Protein AF-A0A1X1Y9P8-F1 (afdb_monomer)

Foldseek 3Di:
DLLLLVLLPQPVLNVQVVVLCVLVVQDPVNVVCSVVVPCPPPDQQVSLLSQLLNQCSNVVNDDRPPVSVVSNVVNDDPVVSVVSNVVSVVSSLVSVLNVLCVQVVCVVVVHDDPDDPVCSVVSPVVVVVCVVVVLVVCCVVVVHDSVRVVVQVVCSVVSPPPPPDD

Structure (mmCIF, N/CA/C/O backbone):
data_AF-A0A1X1Y9P8-F1
#
_entry.id   AF-A0A1X1Y9P8-F1
#
loop_
_atom_site.group_PDB
_atom_site.id
_atom_site.type_symbol
_atom_site.label_atom_id
_atom_site.label_alt_id
_atom_site.label_comp_id
_atom_site.label_asym_id
_atom_site.label_entity_id
_atom_site.label_seq_id
_atom_site.pdbx_PDB_ins_code
_atom_site.Cartn_x
_atom_site.Cartn_y
_atom_site.Cartn_z
_atom_site.occupancy
_atom_site.B_iso_or_equiv
_atom_site.auth_seq_id
_atom_site.auth_comp_id
_atom_site.auth_asym_id
_atom_site.auth_atom_id
_atom_site.pdbx_PDB_model_num
ATOM 1 N N . MET A 1 1 ? -1.573 -2.962 -5.096 1.00 91.25 1 MET A N 1
ATOM 2 C CA . MET A 1 1 ? -2.431 -2.670 -3.921 1.00 91.25 1 MET A CA 1
ATOM 3 C C . MET A 1 1 ? -3.026 -3.928 -3.311 1.00 91.25 1 MET A C 1
ATOM 5 O O . MET A 1 1 ? -2.784 -4.157 -2.136 1.00 91.25 1 MET A O 1
ATOM 9 N N . VAL A 1 2 ? -3.738 -4.758 -4.084 1.00 91.69 2 VAL A N 1
ATOM 10 C CA . VAL A 1 2 ? -4.372 -6.000 -3.592 1.00 91.69 2 VAL A CA 1
ATOM 11 C C . VAL A 1 2 ? -3.396 -6.908 -2.830 1.00 91.69 2 VAL A C 1
ATOM 13 O O . VAL A 1 2 ? -3.664 -7.288 -1.696 1.00 91.69 2 VAL A O 1
ATOM 16 N N . THR A 1 3 ? -2.226 -7.200 -3.399 1.00 92.56 3 THR A N 1
ATOM 17 C CA . THR A 1 3 ? -1.233 -8.080 -2.758 1.00 92.56 3 THR A CA 1
ATOM 18 C C . THR A 1 3 ? -0.646 -7.504 -1.470 1.00 92.56 3 THR A C 1
ATOM 20 O O . THR A 1 3 ? -0.445 -8.245 -0.516 1.00 92.56 3 THR A O 1
ATOM 23 N N . VAL A 1 4 ? -0.442 -6.186 -1.403 1.00 95.75 4 VAL A N 1
ATOM 24 C CA . VAL A 1 4 ? 0.005 -5.484 -0.187 1.00 95.75 4 VAL A CA 1
ATOM 25 C C . VAL A 1 4 ? -1.081 -5.519 0.894 1.00 95.75 4 VAL A C 1
ATOM 27 O O . VAL A 1 4 ? -0.782 -5.795 2.053 1.00 95.75 4 VAL A O 1
ATOM 30 N N . ALA A 1 5 ? -2.351 -5.318 0.516 1.00 94.31 5 ALA A N 1
ATOM 31 C CA . ALA A 1 5 ? -3.492 -5.437 1.427 1.00 94.31 5 ALA A CA 1
ATOM 32 C C . ALA A 1 5 ? -3.555 -6.817 2.086 1.00 94.31 5 ALA A C 1
ATOM 34 O O . ALA A 1 5 ? -3.768 -6.921 3.295 1.00 94.31 5 ALA A O 1
ATOM 35 N N . ARG A 1 6 ? -3.339 -7.858 1.277 1.00 91.38 6 ARG A N 1
ATOM 36 C CA . ARG A 1 6 ? -3.348 -9.256 1.710 1.00 91.38 6 ARG A CA 1
ATOM 37 C C . ARG A 1 6 ? -2.134 -9.600 2.566 1.00 91.38 6 ARG A C 1
ATOM 39 O O . ARG A 1 6 ? -2.320 -10.205 3.614 1.00 91.38 6 ARG A O 1
ATOM 46 N N . ALA A 1 7 ? -0.936 -9.148 2.186 1.00 93.62 7 ALA A N 1
ATOM 47 C CA . ALA A 1 7 ? 0.278 -9.295 2.996 1.00 93.62 7 ALA A CA 1
ATOM 48 C C . ALA A 1 7 ? 0.115 -8.689 4.400 1.00 93.62 7 ALA A C 1
ATOM 50 O O . ALA A 1 7 ? 0.523 -9.284 5.390 1.00 93.62 7 ALA A O 1
ATOM 51 N N . ASN A 1 8 ? -0.558 -7.539 4.494 1.00 94.25 8 ASN A N 1
ATOM 52 C CA . ASN A 1 8 ? -0.872 -6.884 5.766 1.00 94.25 8 ASN A CA 1
ATOM 53 C C . ASN A 1 8 ? -2.135 -7.430 6.462 1.00 94.25 8 ASN A C 1
ATOM 55 O O . ASN A 1 8 ? -2.557 -6.878 7.482 1.00 94.25 8 ASN A O 1
ATOM 59 N N . GLY A 1 9 ? -2.803 -8.443 5.903 1.00 91.38 9 GLY A N 1
ATOM 60 C CA . GLY A 1 9 ? -4.032 -9.013 6.461 1.00 91.38 9 GLY A CA 1
ATOM 61 C C . GLY A 1 9 ? -5.213 -8.035 6.565 1.00 91.38 9 GLY A C 1
ATOM 62 O O . GLY A 1 9 ? -6.111 -8.259 7.374 1.00 91.38 9 GLY A O 1
ATOM 63 N N . CYS A 1 10 ? -5.247 -6.941 5.788 1.00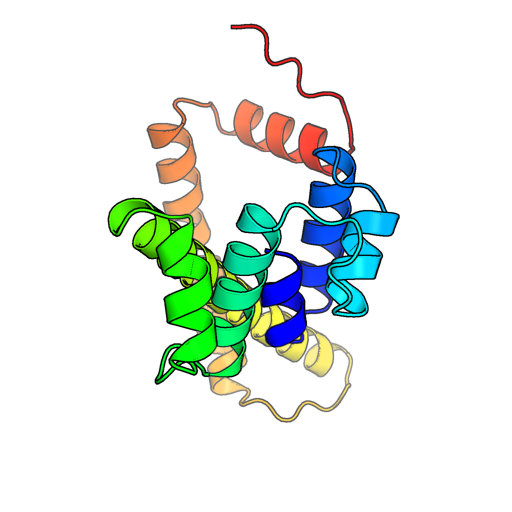 93.19 10 CYS A N 1
ATOM 64 C CA . CYS A 1 10 ? -6.369 -5.995 5.821 1.00 93.19 10 CYS A CA 1
ATOM 65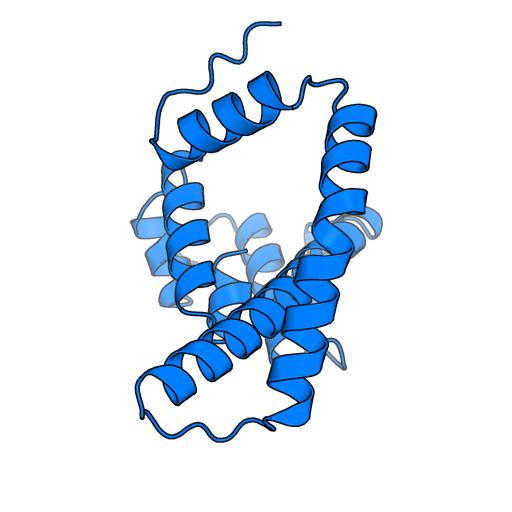 C C . CYS A 1 10 ? -7.539 -6.502 4.974 1.00 93.19 10 CYS A C 1
ATOM 67 O O . CYS A 1 10 ? -7.548 -6.343 3.750 1.00 93.19 10 CYS A O 1
ATOM 69 N N . ARG A 1 11 ? -8.563 -7.068 5.625 1.00 87.12 11 ARG A N 1
ATOM 70 C CA . ARG A 1 11 ? -9.751 -7.629 4.954 1.00 87.12 11 ARG A CA 1
ATOM 71 C C . ARG A 1 11 ? -10.511 -6.591 4.128 1.00 87.12 11 ARG A C 1
ATOM 73 O O . ARG A 1 11 ? -10.805 -6.835 2.962 1.00 87.12 11 ARG A O 1
ATOM 80 N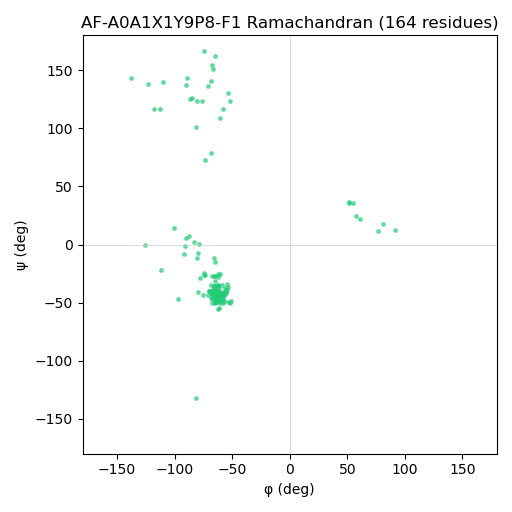 N . MET A 1 12 ? -10.800 -5.426 4.713 1.00 85.94 12 MET A N 1
ATOM 81 C CA . MET A 1 12 ? -11.534 -4.354 4.027 1.00 85.94 12 MET A CA 1
ATOM 82 C C . MET A 1 12 ? -10.742 -3.821 2.828 1.00 85.94 12 MET A C 1
ATOM 84 O O . MET A 1 12 ? -11.279 -3.703 1.730 1.00 85.94 12 MET A O 1
ATOM 88 N N . CYS A 1 13 ? -9.449 -3.562 3.017 1.00 91.69 13 CYS A N 1
ATOM 89 C CA . CYS A 1 13 ? -8.587 -3.070 1.954 1.00 91.69 13 CYS A CA 1
ATOM 90 C C . CYS A 1 13 ? -8.437 -4.104 0.827 1.00 91.69 13 CYS A C 1
ATOM 92 O O . CYS A 1 13 ? -8.441 -3.738 -0.343 1.00 91.69 13 CYS A O 1
ATOM 94 N N . SER A 1 14 ? -8.328 -5.393 1.169 1.00 89.19 14 SER A N 1
ATOM 95 C CA . SER A 1 14 ? -8.240 -6.476 0.182 1.00 89.19 14 SER A CA 1
ATOM 96 C C . SER A 1 14 ? -9.488 -6.516 -0.693 1.00 89.19 14 SER A C 1
ATOM 98 O O . SER A 1 14 ? -9.359 -6.542 -1.910 1.00 89.19 14 SER A O 1
ATOM 100 N N . TYR A 1 15 ? -10.674 -6.429 -0.082 1.00 85.00 15 TYR A N 1
ATOM 101 C CA . TYR A 1 15 ? -11.947 -6.379 -0.799 1.00 85.00 15 TYR A CA 1
ATOM 102 C C . TYR A 1 15 ? -12.052 -5.150 -1.714 1.00 85.00 15 TYR A C 1
ATOM 104 O O . TYR A 1 15 ? -12.252 -5.291 -2.916 1.00 85.00 15 TYR A O 1
ATOM 112 N N . ILE A 1 16 ? -11.854 -3.944 -1.168 1.00 88.44 16 ILE A N 1
ATOM 113 C CA . ILE A 1 16 ? -12.008 -2.690 -1.924 1.00 88.44 16 ILE A CA 1
ATOM 114 C C . ILE A 1 16 ? -11.043 -2.642 -3.111 1.00 88.44 16 ILE A C 1
ATOM 116 O O . ILE A 1 16 ? -11.442 -2.322 -4.227 1.00 88.44 16 ILE A O 1
ATOM 120 N N . HIS A 1 17 ? -9.769 -2.969 -2.891 1.00 90.25 17 HIS A N 1
ATOM 121 C CA . HIS A 1 17 ? -8.782 -2.890 -3.962 1.00 90.25 17 HIS A CA 1
ATOM 122 C C . HIS A 1 17 ? -8.906 -4.023 -4.980 1.00 90.25 17 HIS A C 1
ATOM 124 O O . HIS A 1 17 ? -8.468 -3.828 -6.111 1.00 90.25 17 HIS A O 1
ATOM 130 N N . GLN A 1 18 ? -9.468 -5.175 -4.605 1.00 86.44 18 GLN A N 1
ATOM 131 C CA . GLN A 1 18 ? -9.808 -6.233 -5.554 1.00 86.44 18 GLN A CA 1
ATOM 132 C C . GLN A 1 18 ? -10.939 -5.768 -6.471 1.00 86.44 18 GLN A C 1
ATOM 134 O O . GLN A 1 18 ? -10.773 -5.793 -7.684 1.00 86.44 18 GLN A O 1
ATOM 139 N N . GLU A 1 19 ? -12.022 -5.239 -5.902 1.00 84.19 19 GLU A N 1
ATOM 140 C CA . GLU A 1 19 ? -13.140 -4.687 -6.672 1.00 84.19 19 GLU A CA 1
ATOM 141 C C . GLU A 1 19 ? -12.674 -3.583 -7.635 1.00 84.19 19 GLU A C 1
ATOM 143 O O . GLU A 1 19 ? -13.057 -3.538 -8.802 1.00 84.19 19 GLU A O 1
ATOM 148 N N . TRP A 1 20 ? -11.777 -2.707 -7.179 1.00 87.88 20 TRP A N 1
ATOM 149 C CA . TRP A 1 20 ? -11.201 -1.669 -8.036 1.00 87.88 20 TRP A CA 1
ATOM 150 C C . TRP A 1 20 ? -10.285 -2.223 -9.125 1.00 87.88 20 TRP A C 1
ATOM 152 O O . TRP A 1 20 ? -10.250 -1.658 -10.215 1.00 87.88 20 TRP A O 1
ATOM 162 N N . ALA A 1 21 ? -9.541 -3.298 -8.853 1.00 86.56 21 ALA A N 1
ATOM 163 C CA . ALA A 1 21 ? -8.710 -3.947 -9.860 1.00 86.56 21 ALA A CA 1
ATOM 164 C C . ALA A 1 21 ? -9.576 -4.558 -10.972 1.00 86.56 21 ALA A C 1
ATOM 166 O O . ALA A 1 21 ? -9.299 -4.303 -12.143 1.00 86.56 21 ALA A O 1
ATOM 167 N N . ILE A 1 22 ? -10.663 -5.249 -10.608 1.00 82.75 22 ILE A N 1
ATOM 168 C CA . ILE A 1 22 ? -11.642 -5.806 -11.557 1.00 82.75 22 ILE A CA 1
ATOM 169 C C . ILE A 1 22 ? -12.212 -4.697 -12.444 1.00 82.75 22 ILE A C 1
ATOM 171 O O . ILE A 1 22 ? -12.176 -4.777 -13.670 1.00 82.75 22 ILE A O 1
ATOM 175 N N . ARG A 1 23 ? -12.651 -3.590 -11.836 1.00 80.88 23 ARG A N 1
ATOM 176 C CA . ARG A 1 23 ? -13.186 -2.429 -12.569 1.00 80.88 23 ARG A CA 1
ATOM 177 C C . ARG A 1 23 ? -12.157 -1.720 -13.444 1.00 80.88 23 ARG A C 1
ATOM 179 O O . ARG A 1 23 ? -12.528 -1.099 -14.435 1.00 80.88 23 ARG A O 1
ATOM 186 N N . ALA A 1 24 ? -10.877 -1.798 -13.091 1.00 82.44 24 ALA A N 1
ATOM 187 C CA . ALA A 1 24 ? -9.779 -1.289 -13.908 1.00 82.44 24 ALA A CA 1
ATOM 188 C C . ALA A 1 24 ? -9.403 -2.233 -15.067 1.00 82.44 24 ALA A C 1
ATOM 190 O O . ALA A 1 24 ? -8.489 -1.919 -15.829 1.00 82.44 24 ALA A O 1
ATOM 191 N N . GLY A 1 25 ? -10.103 -3.363 -15.210 1.00 83.75 25 GLY A N 1
ATOM 192 C CA . GLY A 1 25 ? -9.911 -4.330 -16.285 1.00 83.75 25 GLY A CA 1
ATOM 193 C C . GLY A 1 25 ? -8.918 -5.445 -15.964 1.00 83.75 25 GLY A C 1
ATOM 194 O O . GLY A 1 25 ? -8.512 -6.146 -16.885 1.00 83.75 25 GLY A O 1
ATOM 195 N N . VAL A 1 26 ? -8.515 -5.615 -14.700 1.00 83.19 26 VAL A N 1
ATOM 196 C CA . VAL A 1 26 ? -7.764 -6.805 -14.274 1.00 83.19 26 VAL A CA 1
ATOM 197 C C . VAL A 1 26 ? -8.749 -7.963 -14.168 1.00 83.19 26 VAL A C 1
ATOM 199 O O . VAL A 1 26 ? -9.743 -7.858 -13.455 1.00 83.19 26 VAL A O 1
ATOM 202 N N . SER A 1 27 ? -8.498 -9.054 -14.879 1.00 81.75 27 SER A N 1
ATOM 203 C CA . SER A 1 27 ? -9.389 -10.217 -14.848 1.00 81.75 27 SER A CA 1
ATOM 204 C C . SER A 1 27 ? -9.382 -10.916 -13.484 1.00 81.75 27 SER A C 1
ATOM 206 O O . SER A 1 27 ? -8.400 -10.861 -12.737 1.00 81.75 27 SER A O 1
ATOM 208 N N . ASP A 1 28 ? -10.473 -11.618 -13.167 1.00 73.38 28 ASP A N 1
ATOM 209 C CA . ASP A 1 28 ? -10.533 -12.476 -11.980 1.00 73.38 28 ASP A CA 1
ATOM 210 C C . ASP A 1 28 ? -9.444 -13.558 -12.018 1.00 73.38 28 ASP A C 1
ATOM 212 O O . ASP A 1 28 ? -8.849 -13.856 -10.985 1.00 73.38 28 ASP A O 1
ATOM 216 N N . ASP A 1 29 ? -9.109 -14.073 -13.206 1.00 75.88 29 ASP A N 1
ATOM 217 C CA . ASP A 1 29 ? -8.019 -15.034 -13.401 1.00 75.88 29 ASP A CA 1
ATOM 218 C C . ASP A 1 29 ? -6.652 -14.420 -13.079 1.00 75.88 29 ASP A C 1
ATOM 220 O O . ASP A 1 29 ? -5.843 -15.037 -12.389 1.00 75.88 29 ASP A O 1
ATOM 224 N N . GLU A 1 30 ? -6.388 -13.183 -13.504 1.00 75.75 30 GLU A N 1
ATOM 225 C CA . GLU A 1 30 ? -5.171 -12.454 -13.130 1.00 75.75 30 GLU A CA 1
ATOM 226 C C . GLU A 1 30 ? -5.100 -12.212 -11.614 1.00 75.75 30 GLU A C 1
ATOM 228 O O . GLU A 1 30 ? -4.037 -12.359 -11.007 1.00 75.75 30 GLU A O 1
ATOM 233 N N . ILE A 1 31 ? -6.221 -11.879 -10.970 1.00 76.06 31 ILE A N 1
ATOM 234 C CA . ILE A 1 31 ? -6.292 -11.719 -9.510 1.00 76.06 31 ILE A CA 1
ATOM 235 C C . ILE A 1 31 ? -6.066 -13.061 -8.804 1.00 76.06 31 ILE A C 1
ATOM 237 O O . ILE A 1 31 ? -5.309 -13.110 -7.833 1.00 76.06 31 ILE A O 1
ATOM 241 N N . ALA A 1 32 ? -6.648 -14.148 -9.306 1.00 72.44 32 ALA A N 1
ATOM 242 C CA . ALA A 1 32 ? -6.458 -15.497 -8.787 1.00 72.44 32 ALA A CA 1
ATOM 243 C C . ALA A 1 32 ? -5.011 -15.982 -8.983 1.00 72.44 32 ALA A C 1
ATOM 245 O O . ALA A 1 32 ? -4.440 -16.606 -8.091 1.00 72.44 32 ALA A O 1
ATOM 246 N N . GLN A 1 33 ? -4.355 -15.631 -10.091 1.00 72.19 33 GLN A N 1
ATOM 247 C CA . GLN A 1 33 ? -2.927 -15.891 -10.301 1.00 72.19 33 GLN A CA 1
ATOM 248 C C . GLN A 1 33 ? -2.063 -15.127 -9.288 1.00 72.19 33 GLN A C 1
ATOM 250 O O . GLN A 1 33 ? -1.105 -15.687 -8.746 1.00 72.19 33 GLN A O 1
ATOM 255 N N . LEU A 1 34 ? -2.435 -13.886 -8.950 1.00 72.75 34 LEU A N 1
ATOM 256 C CA . LEU A 1 34 ? -1.805 -13.122 -7.865 1.00 72.75 34 LEU A CA 1
ATOM 257 C C . LEU A 1 34 ? -2.048 -13.744 -6.472 1.00 72.75 34 LEU A C 1
ATOM 259 O O . LEU A 1 34 ? -1.226 -13.551 -5.573 1.00 72.75 34 LEU A O 1
ATOM 263 N N . GLU A 1 35 ? -3.144 -14.486 -6.280 1.00 68.06 35 GLU A N 1
ATOM 264 C CA . GLU A 1 35 ? -3.461 -15.241 -5.051 1.00 68.06 35 GLU A CA 1
ATOM 265 C C . GLU A 1 35 ? -2.712 -16.574 -4.965 1.00 68.06 35 GLU A C 1
ATOM 267 O O . GLU A 1 35 ? -2.216 -16.931 -3.897 1.00 68.06 35 GLU A O 1
ATOM 272 N N . GLY A 1 36 ? -2.606 -17.285 -6.089 1.00 61.88 36 GLY A N 1
ATOM 273 C CA . GLY A 1 36 ? -2.009 -18.616 -6.217 1.00 61.88 36 GLY A CA 1
ATOM 274 C C . GLY A 1 36 ? -0.516 -18.628 -6.550 1.00 61.88 36 GLY A C 1
ATOM 275 O O . GLY A 1 36 ? 0.086 -19.692 -6.618 1.00 61.88 36 GLY A O 1
ATOM 276 N N . THR A 1 37 ? 0.111 -17.463 -6.724 1.00 58.69 37 THR A N 1
ATOM 277 C CA . THR A 1 37 ? 1.553 -17.304 -6.995 1.00 58.69 37 THR A CA 1
ATOM 278 C C . THR A 1 37 ? 2.059 -18.096 -8.224 1.00 58.69 37 THR A C 1
ATOM 280 O O . THR A 1 37 ? 3.188 -18.583 -8.222 1.00 58.69 37 THR A O 1
ATOM 283 N N . HIS A 1 38 ? 1.248 -18.223 -9.285 1.00 58.50 38 HIS A N 1
ATOM 284 C CA . HIS A 1 38 ? 1.630 -18.894 -10.538 1.00 58.50 38 HIS A CA 1
ATOM 285 C C . HIS A 1 38 ? 1.732 -17.890 -11.707 1.00 58.50 38 HIS A C 1
ATOM 287 O O . HIS A 1 38 ? 0.720 -17.316 -12.090 1.00 58.50 38 HIS A O 1
ATOM 293 N N . PRO A 1 39 ? 2.923 -17.692 -12.310 1.00 60.09 39 PRO A N 1
ATOM 294 C CA . PRO A 1 39 ? 3.170 -16.644 -13.309 1.00 60.09 39 PRO A CA 1
ATOM 295 C C . PRO A 1 39 ? 2.853 -17.050 -14.759 1.00 60.09 39 PRO A C 1
ATOM 297 O O . PRO A 1 39 ? 3.241 -16.328 -15.671 1.00 60.09 39 PRO A O 1
ATOM 300 N N . ALA A 1 40 ? 2.256 -18.223 -14.998 1.00 62.72 40 ALA A N 1
ATOM 301 C CA . ALA A 1 40 ? 2.278 -18.870 -16.317 1.00 62.72 40 ALA A CA 1
ATOM 302 C C . ALA A 1 40 ? 1.598 -18.051 -17.431 1.00 62.72 40 ALA A C 1
ATOM 304 O O . ALA A 1 40 ? 1.989 -18.185 -18.588 1.00 62.72 40 ALA A O 1
ATOM 305 N N . GLU A 1 41 ? 0.648 -17.179 -17.083 1.00 66.56 41 GLU A N 1
ATOM 306 C CA . GLU A 1 41 ? -0.085 -16.341 -18.042 1.00 66.56 41 GLU A CA 1
ATOM 307 C C . GLU A 1 41 ? -0.025 -14.839 -17.709 1.00 66.56 41 GLU A C 1
ATOM 309 O O . GLU A 1 41 ? -0.547 -14.013 -18.456 1.00 66.56 41 GLU A O 1
ATOM 314 N N . PHE A 1 42 ? 0.647 -14.458 -16.618 1.00 72.06 42 PHE A N 1
ATOM 315 C CA . PHE A 1 42 ? 0.723 -13.070 -16.168 1.00 72.06 42 PHE A CA 1
ATOM 316 C C . PHE A 1 42 ? 1.929 -12.350 -16.784 1.00 72.06 42 PHE A C 1
ATOM 318 O O . PHE A 1 42 ? 3.041 -12.886 -16.804 1.00 72.06 42 PHE A O 1
ATOM 325 N N . ASP A 1 43 ? 1.742 -11.104 -17.236 1.00 84.94 43 ASP A N 1
ATOM 326 C CA . ASP A 1 43 ? 2.841 -10.274 -17.745 1.00 84.94 43 ASP A CA 1
ATOM 327 C C . ASP A 1 43 ? 4.003 -10.215 -16.740 1.00 84.94 43 ASP A C 1
ATOM 329 O O . ASP A 1 43 ? 3.841 -9.810 -15.585 1.00 84.94 43 ASP A O 1
ATOM 333 N N . ARG A 1 44 ? 5.201 -10.609 -17.184 1.00 87.56 44 ARG A N 1
ATOM 334 C CA . ARG A 1 44 ? 6.337 -10.809 -16.281 1.00 87.56 44 ARG A CA 1
ATOM 335 C C . ARG A 1 44 ? 6.790 -9.513 -15.614 1.00 87.56 44 ARG A C 1
ATOM 337 O O . ARG A 1 44 ? 7.165 -9.546 -14.440 1.00 87.56 44 ARG A O 1
ATOM 344 N N . ALA A 1 45 ? 6.729 -8.387 -16.325 1.00 91.44 45 ALA A N 1
ATOM 345 C CA . ALA A 1 45 ? 7.067 -7.092 -15.749 1.00 91.44 45 ALA A CA 1
ATOM 346 C C . ALA A 1 45 ? 6.108 -6.771 -14.596 1.00 91.44 45 ALA A C 1
ATOM 348 O O . ALA A 1 45 ? 6.554 -6.636 -13.453 1.00 91.44 45 ALA A O 1
ATOM 349 N N . ARG A 1 46 ? 4.790 -6.784 -14.845 1.00 89.25 46 ARG A N 1
ATOM 350 C CA . ARG A 1 46 ? 3.780 -6.588 -13.792 1.00 89.25 46 ARG A CA 1
ATOM 351 C C . ARG A 1 46 ? 3.940 -7.585 -12.645 1.00 89.25 46 ARG A C 1
ATOM 353 O O . ARG A 1 46 ? 3.820 -7.182 -11.488 1.00 89.25 46 ARG A O 1
ATOM 360 N N . TRP A 1 47 ? 4.236 -8.856 -12.934 1.00 88.50 47 TRP A N 1
ATOM 361 C CA . TRP A 1 47 ? 4.448 -9.876 -11.903 1.00 88.50 47 TRP A CA 1
ATOM 362 C C . TRP A 1 47 ? 5.568 -9.468 -10.952 1.00 88.50 47 TRP A C 1
ATOM 364 O O . TRP A 1 47 ? 5.388 -9.477 -9.734 1.00 88.50 47 TRP A O 1
ATOM 374 N N . SER A 1 48 ? 6.713 -9.073 -11.516 1.00 92.81 48 SER A N 1
ATOM 375 C CA . SER A 1 48 ? 7.891 -8.671 -10.748 1.00 92.81 48 SER A CA 1
ATOM 376 C C . SER A 1 48 ? 7.607 -7.449 -9.866 1.00 92.81 48 SER A C 1
ATOM 378 O O . SER A 1 48 ? 7.961 -7.455 -8.687 1.00 92.81 48 SER A O 1
ATOM 380 N N . ALA A 1 49 ? 6.871 -6.446 -10.368 1.00 94.38 49 ALA A N 1
ATOM 381 C CA . ALA A 1 49 ? 6.472 -5.276 -9.583 1.00 94.38 49 ALA A CA 1
ATOM 382 C C . ALA A 1 49 ? 5.548 -5.649 -8.421 1.00 94.38 49 ALA A C 1
ATOM 384 O O . ALA A 1 49 ? 5.728 -5.182 -7.294 1.00 94.38 49 ALA A O 1
ATOM 385 N N . VAL A 1 50 ? 4.551 -6.494 -8.684 1.00 92.75 50 VAL A N 1
ATOM 386 C CA . VAL A 1 50 ? 3.582 -6.914 -7.672 1.00 92.75 50 VAL A CA 1
ATOM 387 C C . VAL A 1 50 ? 4.235 -7.804 -6.611 1.00 92.75 50 VAL A C 1
ATOM 389 O O . VAL A 1 50 ? 3.965 -7.622 -5.420 1.00 92.75 50 VAL A O 1
ATOM 392 N N . GLY A 1 51 ? 5.118 -8.717 -7.023 1.00 92.62 51 GLY A N 1
ATOM 393 C CA . GLY A 1 51 ? 5.921 -9.554 -6.133 1.00 92.62 51 GLY A CA 1
ATOM 394 C C . GLY A 1 51 ? 6.877 -8.729 -5.273 1.00 92.62 51 GLY A C 1
ATOM 395 O O . GLY A 1 51 ? 6.955 -8.943 -4.064 1.00 92.62 51 GLY A O 1
ATOM 396 N N . TYR A 1 52 ? 7.527 -7.722 -5.857 1.00 96.50 52 TYR A N 1
ATOM 397 C CA . TYR A 1 52 ? 8.385 -6.799 -5.121 1.00 96.50 52 TYR A CA 1
ATOM 398 C C . TYR A 1 52 ? 7.605 -5.973 -4.090 1.00 96.50 52 TYR A C 1
ATOM 400 O O . TYR A 1 52 ? 7.968 -5.955 -2.914 1.00 96.50 52 TYR A O 1
ATOM 408 N N . ALA A 1 53 ? 6.475 -5.376 -4.485 1.00 97.00 53 ALA A N 1
ATOM 409 C CA . ALA A 1 53 ? 5.604 -4.623 -3.581 1.00 97.00 53 ALA A CA 1
ATOM 410 C C . ALA A 1 53 ? 5.085 -5.479 -2.414 1.00 97.00 53 ALA A C 1
ATOM 412 O O . ALA A 1 53 ? 5.040 -5.022 -1.271 1.00 97.00 53 ALA A O 1
ATOM 413 N N . ARG A 1 54 ? 4.705 -6.732 -2.696 1.00 95.25 54 ARG A N 1
ATOM 414 C CA . ARG A 1 54 ? 4.288 -7.704 -1.680 1.00 95.25 54 ARG A CA 1
ATOM 415 C C . ARG A 1 54 ? 5.430 -8.018 -0.717 1.00 95.25 54 ARG A C 1
ATOM 417 O O . ARG A 1 54 ? 5.236 -7.914 0.490 1.00 95.25 54 ARG A O 1
ATOM 424 N N . SER A 1 55 ? 6.614 -8.332 -1.242 1.00 95.62 55 SER A N 1
ATOM 425 C CA . SER A 1 55 ? 7.775 -8.668 -0.417 1.00 95.62 55 SER A CA 1
ATOM 426 C C . SER A 1 55 ? 8.208 -7.502 0.470 1.00 95.62 55 SER A C 1
ATOM 428 O O . SER A 1 55 ? 8.616 -7.740 1.604 1.00 95.62 55 SER A O 1
ATOM 430 N N . LEU A 1 56 ? 8.105 -6.256 -0.003 1.00 97.62 56 LEU A N 1
ATOM 431 C CA . LEU A 1 56 ? 8.342 -5.070 0.826 1.00 97.62 56 LEU A CA 1
ATOM 432 C C . LEU A 1 56 ? 7.405 -5.041 2.039 1.00 97.62 56 LEU A C 1
ATOM 434 O O . LEU A 1 56 ? 7.867 -4.849 3.161 1.00 97.62 56 LEU A O 1
ATOM 438 N N . ALA A 1 57 ? 6.109 -5.272 1.823 1.00 96.38 57 ALA A N 1
ATOM 439 C CA . ALA A 1 57 ? 5.115 -5.280 2.892 1.00 96.38 57 ALA A CA 1
ATOM 440 C C . ALA A 1 57 ? 5.325 -6.439 3.881 1.00 96.38 57 ALA A C 1
ATOM 442 O O . ALA A 1 57 ? 5.330 -6.211 5.085 1.00 96.38 57 ALA A O 1
ATOM 443 N N . GLU A 1 58 ? 5.571 -7.657 3.386 1.00 95.12 58 GLU A N 1
ATOM 444 C CA . GLU A 1 58 ? 5.818 -8.846 4.223 1.00 95.12 58 GLU A CA 1
ATOM 445 C C . GLU A 1 58 ? 7.078 -8.712 5.095 1.00 95.12 58 GLU A C 1
ATOM 447 O O . GLU A 1 58 ? 7.145 -9.296 6.173 1.00 95.12 58 GLU A O 1
ATOM 452 N N . ASN A 1 59 ? 8.069 -7.929 4.652 1.00 95.44 59 ASN A N 1
ATOM 453 C CA . ASN A 1 59 ? 9.327 -7.706 5.374 1.00 95.44 59 ASN A CA 1
ATOM 454 C C . ASN A 1 59 ? 9.363 -6.370 6.135 1.00 95.44 59 ASN A C 1
ATOM 456 O O . ASN A 1 59 ? 10.441 -5.927 6.538 1.00 95.44 59 ASN A O 1
ATOM 460 N N . ASP A 1 60 ? 8.221 -5.698 6.321 1.00 94.44 60 ASP A N 1
ATOM 461 C CA . ASP A 1 60 ? 8.130 -4.389 6.983 1.00 94.44 60 ASP A CA 1
ATOM 462 C C . ASP A 1 60 ? 9.105 -3.339 6.413 1.00 94.44 60 ASP A C 1
ATOM 464 O O . ASP A 1 60 ? 9.651 -2.518 7.152 1.00 94.44 60 ASP A O 1
ATOM 468 N N . PHE A 1 61 ? 9.349 -3.372 5.099 1.00 95.19 61 PHE A N 1
ATOM 469 C CA . PHE A 1 61 ? 10.288 -2.484 4.398 1.00 95.19 61 PHE A CA 1
ATOM 470 C C . PHE A 1 61 ? 11.727 -2.542 4.944 1.00 95.19 61 PHE A C 1
ATOM 472 O O . PHE A 1 61 ? 12.495 -1.592 4.791 1.00 95.19 61 PHE A O 1
ATOM 479 N N . LYS A 1 62 ? 12.103 -3.659 5.581 1.00 92.69 62 LYS A N 1
ATOM 480 C CA . LYS A 1 62 ? 13.492 -3.978 5.925 1.00 92.69 62 LYS A CA 1
ATOM 481 C C . LYS A 1 62 ? 14.182 -4.570 4.690 1.00 92.69 62 LYS A C 1
ATOM 483 O O . LYS A 1 62 ? 14.084 -4.028 3.593 1.00 92.69 62 LYS A O 1
ATOM 488 N N . GLN A 1 63 ? 14.889 -5.684 4.844 1.00 92.31 63 GLN A N 1
ATOM 489 C CA . GLN A 1 63 ? 15.563 -6.338 3.733 1.00 92.31 63 GLN A CA 1
ATOM 490 C C . GLN A 1 63 ? 14.577 -7.191 2.927 1.00 92.31 63 GLN A C 1
ATOM 492 O O . GLN A 1 63 ? 13.936 -8.091 3.462 1.00 92.31 63 GLN A O 1
ATOM 497 N N . VAL A 1 64 ? 14.480 -6.906 1.630 1.00 94.50 64 VAL A N 1
ATOM 498 C CA . VAL A 1 64 ? 13.806 -7.761 0.646 1.00 94.50 64 VAL A CA 1
ATOM 499 C C . VAL A 1 64 ? 14.833 -8.748 0.082 1.00 94.50 64 VAL A C 1
ATOM 501 O O . VAL A 1 64 ? 15.979 -8.347 -0.116 1.00 94.50 64 VAL A O 1
ATOM 504 N N . PRO A 1 65 ? 14.468 -10.012 -0.204 1.00 95.81 65 PRO A N 1
ATOM 505 C CA . PRO A 1 65 ? 15.374 -10.953 -0.854 1.00 95.81 65 PRO A CA 1
ATOM 506 C C . PRO A 1 65 ? 15.957 -10.396 -2.159 1.00 95.81 65 PRO A C 1
ATOM 508 O O . PRO A 1 65 ? 15.206 -9.970 -3.041 1.00 95.81 65 PRO A O 1
ATOM 511 N N . ASP A 1 66 ? 17.281 -10.475 -2.314 1.00 95.75 66 ASP A N 1
ATOM 512 C CA . ASP A 1 66 ? 18.010 -9.897 -3.455 1.00 95.75 66 ASP A CA 1
ATOM 513 C C . ASP A 1 66 ? 17.457 -10.364 -4.804 1.00 95.75 66 ASP A C 1
ATOM 515 O O . ASP A 1 66 ? 17.358 -9.583 -5.745 1.00 95.75 66 ASP A O 1
ATOM 519 N N . GLN A 1 67 ? 17.023 -11.623 -4.887 1.00 96.19 67 GLN A N 1
ATOM 520 C CA . GLN A 1 67 ? 16.417 -12.189 -6.092 1.00 96.19 67 GLN A CA 1
ATOM 521 C C . GLN A 1 67 ? 15.112 -11.488 -6.508 1.00 96.19 67 GLN A C 1
ATOM 523 O O . GLN A 1 67 ? 14.857 -11.349 -7.700 1.00 96.19 67 GLN A O 1
ATOM 528 N N . ILE A 1 68 ? 14.296 -11.031 -5.549 1.00 95.19 68 ILE A N 1
ATOM 529 C CA . ILE A 1 68 ? 13.021 -10.350 -5.822 1.00 95.19 68 ILE A CA 1
ATOM 530 C C . ILE A 1 68 ? 13.297 -8.927 -6.305 1.00 95.19 68 ILE A C 1
ATOM 532 O O . ILE A 1 68 ? 12.710 -8.484 -7.291 1.00 95.19 68 ILE A O 1
ATOM 536 N N . PHE A 1 69 ? 14.226 -8.227 -5.649 1.00 96.75 69 PHE A N 1
ATOM 537 C CA . PHE A 1 69 ? 14.656 -6.904 -6.095 1.00 96.75 69 PHE A CA 1
ATOM 538 C C . PHE A 1 69 ? 15.302 -6.964 -7.485 1.00 96.75 69 PHE A C 1
ATOM 540 O O . PHE A 1 69 ? 14.934 -6.197 -8.372 1.00 96.75 69 PHE A O 1
ATOM 547 N N . ALA A 1 70 ? 16.225 -7.905 -7.697 1.00 97.00 70 ALA A N 1
ATOM 548 C CA . ALA A 1 70 ? 16.918 -8.075 -8.968 1.00 97.00 70 ALA A CA 1
ATOM 549 C C . ALA A 1 70 ? 15.959 -8.434 -10.110 1.00 97.00 70 ALA A C 1
ATOM 551 O O . ALA A 1 70 ? 16.178 -7.994 -11.234 1.00 97.00 70 ALA A O 1
ATOM 552 N N . ASP A 1 71 ? 14.903 -9.209 -9.847 1.00 95.19 71 ASP A N 1
ATOM 553 C CA . ASP A 1 71 ? 13.875 -9.510 -10.846 1.00 95.19 71 ASP A CA 1
ATOM 554 C C . ASP A 1 71 ? 13.099 -8.254 -11.261 1.00 95.19 71 ASP A C 1
ATOM 556 O O . ASP A 1 71 ? 12.995 -7.981 -12.453 1.00 95.19 71 ASP A O 1
ATOM 560 N N . ALA A 1 72 ? 12.640 -7.438 -10.306 1.00 96.38 72 ALA A N 1
ATOM 561 C CA . ALA A 1 72 ? 11.963 -6.175 -10.612 1.00 96.38 72 ALA A CA 1
ATOM 562 C C . ALA A 1 72 ? 12.892 -5.172 -11.324 1.00 96.38 72 ALA A C 1
ATOM 564 O O . ALA A 1 72 ? 12.496 -4.530 -12.298 1.00 96.38 72 ALA A O 1
ATOM 565 N N . ALA A 1 73 ? 14.158 -5.085 -10.909 1.00 97.75 73 ALA A N 1
ATOM 566 C CA . ALA A 1 73 ? 15.150 -4.191 -11.508 1.00 97.75 73 ALA A CA 1
ATOM 567 C C . ALA A 1 73 ? 15.513 -4.533 -12.967 1.00 97.75 73 ALA A C 1
ATOM 569 O O . ALA A 1 73 ? 16.134 -3.716 -13.644 1.00 97.75 73 ALA A O 1
ATOM 570 N N . ARG A 1 74 ? 15.115 -5.706 -13.484 1.00 97.56 74 ARG A N 1
ATOM 571 C CA . ARG A 1 74 ? 15.235 -6.030 -14.919 1.00 97.56 74 ARG A CA 1
ATOM 572 C C . ARG A 1 74 ? 14.222 -5.285 -15.786 1.00 97.56 74 ARG A C 1
ATOM 574 O O . ARG A 1 74 ? 14.484 -5.101 -16.970 1.00 97.56 74 ARG A O 1
ATOM 581 N N . TYR A 1 75 ? 13.079 -4.900 -15.218 1.00 97.31 75 TYR A N 1
ATOM 582 C CA . TYR A 1 75 ? 11.945 -4.341 -15.961 1.00 97.31 75 TYR A CA 1
ATOM 583 C C . TYR A 1 75 ? 11.690 -2.865 -15.659 1.00 97.31 75 TYR A C 1
ATOM 585 O O . TYR A 1 75 ? 11.081 -2.183 -16.478 1.00 97.31 75 TYR A O 1
ATOM 593 N N . TYR A 1 76 ? 12.150 -2.375 -14.508 1.00 97.75 76 TYR A N 1
ATOM 594 C CA . TYR A 1 76 ? 11.834 -1.037 -14.020 1.00 97.75 76 TYR A CA 1
ATOM 595 C C . TYR A 1 76 ? 13.089 -0.212 -13.769 1.00 97.75 76 TYR A C 1
ATOM 597 O O . TYR A 1 76 ? 14.070 -0.681 -13.190 1.00 97.75 76 TYR A O 1
ATOM 605 N N . SER A 1 77 ? 13.032 1.056 -14.162 1.00 98.12 77 SER A N 1
ATOM 606 C CA . SER A 1 77 ? 14.052 2.043 -13.821 1.00 98.12 77 SER A CA 1
ATOM 607 C C . SER A 1 77 ? 14.100 2.304 -12.306 1.00 98.12 77 SER A C 1
ATOM 609 O O . SER A 1 77 ? 13.117 2.069 -11.595 1.00 98.12 77 SER A O 1
ATOM 611 N N . PRO A 1 78 ? 15.196 2.884 -11.779 1.00 97.81 78 PRO A N 1
ATOM 612 C CA . PRO A 1 78 ? 15.275 3.259 -10.365 1.00 97.81 78 PRO A CA 1
ATOM 613 C C . PRO A 1 78 ? 14.130 4.176 -9.899 1.00 97.81 78 PRO A C 1
ATOM 615 O O . PRO A 1 78 ? 13.678 4.073 -8.759 1.00 97.81 78 PRO A O 1
ATOM 618 N N . GLY A 1 79 ? 13.636 5.060 -10.775 1.00 98.00 79 GLY A N 1
ATOM 619 C CA . GLY A 1 79 ? 12.499 5.933 -10.474 1.00 98.00 79 GLY A CA 1
ATOM 620 C C . GLY A 1 79 ? 11.174 5.172 -10.378 1.00 98.00 79 GLY A C 1
ATOM 621 O O . GLY A 1 79 ? 10.375 5.427 -9.480 1.00 98.00 79 GLY A O 1
ATOM 622 N N . GLU A 1 80 ? 10.953 4.195 -11.255 1.00 97.88 80 GLU A N 1
ATOM 623 C CA . GLU A 1 80 ? 9.759 3.344 -11.215 1.00 97.88 80 GLU A CA 1
ATOM 624 C C . GLU A 1 80 ? 9.771 2.398 -10.012 1.00 97.88 80 GLU A C 1
ATOM 626 O O . GLU A 1 80 ? 8.746 2.256 -9.346 1.00 97.88 80 GLU A O 1
ATOM 631 N N . LEU A 1 81 ? 10.930 1.828 -9.665 1.00 98.12 81 LEU A N 1
ATOM 632 C CA . LEU A 1 81 ? 11.098 1.049 -8.434 1.00 98.12 81 LEU A CA 1
ATOM 633 C C . LEU A 1 81 ? 10.761 1.888 -7.200 1.00 98.12 81 LEU A C 1
ATOM 635 O O . LEU A 1 81 ? 9.991 1.446 -6.348 1.00 98.12 81 LEU A O 1
ATOM 639 N N . ARG A 1 82 ? 11.237 3.140 -7.147 1.00 97.62 82 ARG A N 1
ATOM 640 C CA . ARG A 1 82 ? 10.872 4.069 -6.070 1.00 97.62 82 ARG A CA 1
ATOM 641 C C . ARG A 1 82 ? 9.364 4.309 -6.010 1.00 97.62 82 ARG A C 1
ATOM 643 O O . ARG A 1 82 ? 8.802 4.356 -4.919 1.00 97.62 82 ARG A O 1
ATOM 650 N N . ASN A 1 83 ? 8.696 4.442 -7.153 1.00 97.31 83 ASN A N 1
ATOM 651 C CA . ASN A 1 83 ? 7.242 4.605 -7.187 1.00 97.31 83 ASN A CA 1
ATOM 652 C C . ASN A 1 83 ? 6.516 3.362 -6.653 1.00 97.31 83 ASN A C 1
ATOM 654 O O . ASN A 1 83 ? 5.547 3.503 -5.906 1.00 97.31 83 ASN A O 1
ATOM 658 N N . ILE A 1 84 ? 6.994 2.157 -6.983 1.00 97.19 84 ILE A N 1
ATOM 659 C CA . ILE A 1 84 ? 6.460 0.895 -6.450 1.00 97.19 84 ILE A CA 1
ATOM 660 C C . ILE A 1 84 ? 6.625 0.845 -4.926 1.00 97.19 84 ILE A C 1
ATOM 662 O O . ILE A 1 84 ? 5.664 0.543 -4.217 1.00 97.19 84 ILE A O 1
ATOM 666 N N . GLU A 1 85 ? 7.806 1.194 -4.412 1.00 97.88 85 GLU A N 1
ATOM 667 C CA . GLU A 1 85 ? 8.080 1.249 -2.972 1.00 97.88 85 GLU A CA 1
ATOM 668 C C . GLU A 1 85 ? 7.168 2.244 -2.249 1.00 97.88 85 GLU A C 1
ATOM 670 O O . GLU A 1 85 ? 6.559 1.901 -1.236 1.00 97.88 85 GLU A O 1
ATOM 675 N N . VAL A 1 86 ? 7.028 3.464 -2.778 1.00 96.81 86 VAL A N 1
ATOM 676 C CA . VAL A 1 86 ? 6.160 4.500 -2.198 1.00 96.81 86 VAL A CA 1
ATOM 677 C C . VAL A 1 86 ? 4.701 4.051 -2.213 1.00 96.81 86 VAL A C 1
ATOM 679 O O . VAL A 1 86 ? 4.005 4.188 -1.207 1.00 96.81 86 VAL A O 1
ATOM 682 N N . ALA A 1 87 ? 4.233 3.466 -3.317 1.00 95.69 87 ALA A N 1
ATOM 683 C CA . ALA A 1 87 ? 2.884 2.924 -3.414 1.00 95.69 87 ALA A CA 1
ATOM 684 C C . ALA A 1 87 ? 2.643 1.811 -2.378 1.00 95.69 87 ALA A C 1
ATOM 686 O O . ALA A 1 87 ? 1.609 1.806 -1.706 1.00 95.69 87 ALA A O 1
ATOM 687 N N . ALA A 1 88 ? 3.603 0.896 -2.208 1.00 97.31 88 ALA A N 1
ATOM 688 C CA . ALA A 1 88 ? 3.530 -0.168 -1.212 1.00 97.31 88 ALA A CA 1
ATOM 689 C C . ALA A 1 88 ? 3.541 0.388 0.222 1.00 97.31 88 ALA A C 1
ATOM 691 O O . ALA A 1 88 ? 2.791 -0.099 1.074 1.00 97.31 88 ALA A O 1
ATOM 692 N N . LEU A 1 89 ? 4.360 1.408 0.495 1.00 96.50 89 LEU A N 1
ATOM 693 C CA . LEU A 1 89 ? 4.472 2.038 1.810 1.00 96.50 89 LEU A CA 1
ATOM 694 C C . LEU A 1 89 ? 3.168 2.733 2.195 1.00 96.50 89 LEU A C 1
ATOM 696 O O . LEU A 1 89 ? 2.622 2.465 3.265 1.00 96.50 89 LEU A O 1
ATOM 700 N N . LEU A 1 90 ? 2.632 3.570 1.303 1.00 93.69 90 LEU A N 1
ATOM 701 C CA . LEU A 1 90 ? 1.359 4.261 1.516 1.00 93.69 90 LEU A CA 1
ATOM 702 C C . LEU A 1 90 ? 0.223 3.266 1.749 1.00 93.69 90 LEU A C 1
ATOM 704 O O . LEU A 1 90 ? -0.582 3.439 2.665 1.00 93.69 90 LEU A O 1
ATOM 708 N N . MET A 1 91 ? 0.193 2.191 0.963 1.00 95.19 91 MET A N 1
ATOM 709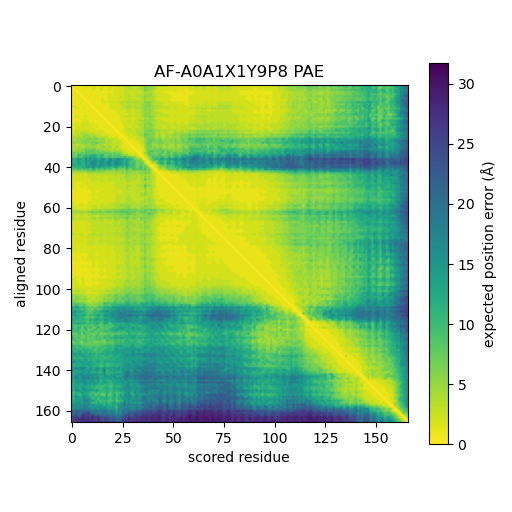 C CA . MET A 1 91 ? -0.794 1.135 1.133 1.00 95.19 91 MET A CA 1
ATOM 710 C C . MET A 1 91 ? -0.636 0.418 2.478 1.00 95.19 91 MET A C 1
ATOM 712 O O . MET A 1 91 ? -1.624 0.201 3.172 1.00 95.19 91 MET A O 1
ATOM 716 N N . THR A 1 92 ? 0.594 0.118 2.896 1.00 95.56 92 THR A N 1
ATOM 717 C CA . THR A 1 92 ? 0.875 -0.515 4.195 1.00 95.56 92 THR A CA 1
ATOM 718 C C . THR A 1 92 ? 0.455 0.369 5.362 1.00 95.56 92 THR A C 1
ATOM 720 O O . THR A 1 92 ? -0.171 -0.114 6.307 1.00 95.56 92 THR A O 1
ATOM 723 N N . MET A 1 93 ? 0.717 1.675 5.281 1.00 91.19 93 MET A N 1
ATOM 724 C CA . MET A 1 93 ? 0.230 2.642 6.265 1.00 91.19 93 MET A CA 1
ATOM 725 C C . MET A 1 93 ? -1.300 2.638 6.326 1.00 91.19 93 MET A C 1
ATOM 727 O O . MET A 1 93 ? -1.861 2.481 7.409 1.00 91.19 93 MET A O 1
ATOM 731 N N . ALA A 1 94 ? -1.976 2.710 5.175 1.00 90.62 94 ALA A N 1
ATOM 732 C CA . ALA A 1 94 ? -3.434 2.651 5.107 1.00 90.62 94 ALA A CA 1
ATOM 733 C C . ALA A 1 94 ? -3.994 1.335 5.679 1.00 90.62 94 ALA A C 1
ATOM 735 O O . ALA A 1 94 ? -4.974 1.354 6.421 1.00 90.62 94 ALA A O 1
ATOM 736 N N . ASN A 1 95 ? -3.363 0.192 5.392 1.00 93.62 95 ASN A N 1
ATOM 737 C CA . ASN A 1 95 ? -3.793 -1.117 5.892 1.00 93.62 95 ASN A CA 1
ATOM 738 C C . ASN A 1 95 ? -3.695 -1.200 7.411 1.00 93.62 95 ASN A C 1
ATOM 740 O O . ASN A 1 95 ? -4.648 -1.625 8.058 1.00 93.62 95 ASN A O 1
ATOM 744 N N . ARG A 1 96 ? -2.573 -0.752 7.982 1.00 91.31 96 ARG A N 1
ATOM 745 C CA . ARG A 1 96 ? -2.387 -0.713 9.437 1.00 91.31 96 ARG A CA 1
ATOM 746 C C . ARG A 1 96 ? -3.410 0.208 10.091 1.00 91.31 96 ARG A C 1
ATOM 748 O O . ARG A 1 96 ? -4.090 -0.214 11.017 1.00 91.31 96 ARG A O 1
ATOM 755 N N . SER A 1 97 ? -3.590 1.412 9.551 1.00 87.62 97 SER A N 1
ATOM 756 C CA . SER A 1 97 ? -4.608 2.366 9.997 1.00 87.62 97 SER A CA 1
ATOM 757 C C . SER A 1 97 ? -6.017 1.768 10.019 1.00 87.62 97 SER A C 1
ATOM 759 O O . SER A 1 97 ? -6.707 1.851 11.032 1.00 87.62 97 SER A O 1
ATOM 761 N N . VAL A 1 98 ? -6.437 1.123 8.929 1.00 88.19 98 VAL A N 1
ATOM 762 C CA . VAL A 1 98 ? -7.762 0.498 8.829 1.00 88.19 98 VAL A CA 1
ATOM 763 C C . VAL A 1 98 ? -7.899 -0.703 9.765 1.00 88.19 98 VAL A C 1
ATOM 765 O O . VAL A 1 98 ? -8.926 -0.826 10.425 1.00 88.19 98 VAL A O 1
ATOM 768 N N . ASN A 1 99 ? -6.880 -1.558 9.878 1.00 88.00 99 ASN A N 1
ATOM 769 C CA . ASN A 1 99 ? -6.895 -2.691 10.809 1.00 88.00 99 ASN A CA 1
ATOM 770 C C . ASN A 1 99 ? -7.019 -2.233 12.266 1.00 88.00 99 ASN A C 1
ATOM 772 O O . ASN A 1 99 ? -7.709 -2.869 13.057 1.00 88.00 99 ASN A O 1
ATOM 776 N N . THR A 1 100 ? -6.380 -1.119 12.616 1.00 87.12 100 THR A N 1
ATOM 777 C CA . THR A 1 100 ? -6.481 -0.522 13.945 1.00 87.12 100 THR A CA 1
ATOM 778 C C . THR A 1 100 ? -7.885 0.028 14.225 1.00 87.12 100 THR A C 1
ATOM 780 O O . THR A 1 100 ? -8.422 -0.166 15.315 1.00 87.12 100 THR A O 1
ATOM 783 N N . VAL A 1 101 ? -8.520 0.655 13.232 1.00 84.88 101 VAL A N 1
ATOM 784 C CA . VAL A 1 101 ? -9.920 1.097 13.332 1.00 84.88 101 VAL A CA 1
ATOM 785 C C . VAL A 1 101 ? -10.873 -0.104 13.445 1.00 84.88 101 VAL A C 1
ATOM 787 O O . VAL A 1 101 ? -11.780 -0.096 14.276 1.00 84.88 101 VAL A O 1
ATOM 790 N N . ASP A 1 102 ? -10.660 -1.167 12.663 1.00 84.44 102 ASP A N 1
ATOM 791 C CA . ASP A 1 102 ? -11.461 -2.399 12.728 1.00 84.44 102 ASP A CA 1
ATOM 792 C C . ASP A 1 102 ? -11.306 -3.126 14.074 1.00 84.44 102 ASP A C 1
ATOM 794 O O . ASP A 1 102 ? -12.288 -3.642 14.614 1.00 84.44 102 ASP A O 1
ATOM 798 N N . ALA A 1 103 ? -10.108 -3.106 14.670 1.00 84.62 103 ALA A N 1
ATOM 799 C CA . ALA A 1 103 ? -9.877 -3.612 16.022 1.00 84.62 103 ALA A CA 1
ATOM 800 C C . ALA A 1 103 ? -10.711 -2.840 17.058 1.00 84.62 103 ALA A C 1
ATOM 802 O O . ALA A 1 103 ? -11.421 -3.465 17.851 1.00 84.62 103 ALA A O 1
ATOM 803 N N . LEU A 1 104 ? -10.732 -1.504 16.985 1.00 84.06 104 LEU A N 1
ATOM 804 C CA . LEU A 1 104 ? -11.559 -0.674 17.865 1.00 84.06 104 LEU A CA 1
ATOM 805 C C . LEU A 1 104 ? -13.055 -1.004 17.716 1.00 84.06 104 LEU A C 1
ATOM 807 O O . LEU A 1 104 ? -13.746 -1.235 18.709 1.00 84.06 104 LEU A O 1
ATOM 811 N N . PHE A 1 105 ? -13.561 -1.103 16.482 1.00 82.94 105 PHE A N 1
ATOM 812 C CA . PHE A 1 105 ? -14.955 -1.492 16.229 1.00 82.94 105 PHE A CA 1
ATOM 813 C C . PHE A 1 105 ? -15.271 -2.927 16.661 1.00 82.94 105 PHE A C 1
ATOM 815 O O . PHE A 1 105 ? -16.404 -3.229 17.037 1.00 82.94 105 PHE A O 1
ATOM 822 N N . SER A 1 106 ? -14.301 -3.835 16.603 1.00 83.75 106 SER A N 1
ATOM 823 C CA . SER A 1 106 ? -14.455 -5.208 17.088 1.00 83.75 106 SER A CA 1
ATOM 824 C C . SER A 1 106 ? -14.566 -5.246 18.613 1.00 83.75 106 SER A C 1
ATOM 826 O O . SER A 1 106 ? -15.465 -5.914 19.125 1.00 83.75 106 SER A O 1
ATOM 828 N N . ARG A 1 107 ? -13.780 -4.433 19.337 1.00 82.75 107 ARG A N 1
ATOM 829 C CA . ARG A 1 107 ? -13.939 -4.261 20.794 1.00 82.75 107 ARG A CA 1
ATOM 830 C C . ARG A 1 107 ? -15.297 -3.696 21.172 1.00 82.75 107 ARG A C 1
ATOM 832 O O . ARG A 1 107 ? -15.922 -4.211 22.093 1.00 82.75 107 ARG A O 1
ATOM 839 N N . LEU A 1 108 ? -15.775 -2.680 20.451 1.00 85.12 108 LEU A N 1
ATOM 840 C CA . LEU A 1 108 ? -17.111 -2.111 20.678 1.00 85.12 108 LEU A CA 1
ATOM 841 C C . LEU A 1 108 ? -18.231 -3.144 20.463 1.00 85.12 108 LEU A C 1
ATOM 843 O O . LEU A 1 108 ? -19.296 -3.027 21.061 1.00 85.12 108 LEU A O 1
ATOM 847 N N . ARG A 1 109 ? -17.979 -4.179 19.652 1.00 88.06 109 ARG A N 1
ATOM 848 C CA . ARG A 1 109 ? -18.875 -5.326 19.431 1.00 88.06 109 ARG A CA 1
ATOM 849 C C . ARG A 1 109 ? -18.633 -6.498 20.393 1.00 88.06 109 ARG A C 1
ATOM 851 O O . ARG A 1 109 ? -19.243 -7.548 20.222 1.00 88.06 109 ARG A O 1
ATOM 858 N N . GLY A 1 110 ? -17.752 -6.347 21.383 1.00 82.19 110 GLY A N 1
ATOM 859 C CA . GLY A 1 110 ? -17.435 -7.386 22.367 1.00 82.19 110 GLY A CA 1
ATOM 860 C C . GLY A 1 110 ? -16.516 -8.500 21.854 1.00 82.19 110 GLY A C 1
ATOM 861 O O . GLY A 1 110 ? -16.365 -9.517 22.527 1.00 82.19 110 GLY A O 1
ATOM 862 N N . VAL A 1 111 ? -15.892 -8.334 20.683 1.00 84.19 111 VAL A N 1
ATOM 863 C CA . VAL A 1 111 ? -14.941 -9.307 20.132 1.00 84.19 111 VAL A CA 1
ATOM 864 C C . VAL A 1 111 ? -13.537 -9.006 20.677 1.00 84.19 111 VAL A C 1
ATOM 866 O O . VAL A 1 111 ? -13.061 -7.876 20.534 1.00 84.19 111 VAL A O 1
ATOM 869 N N . PRO A 1 112 ? -12.849 -9.979 21.304 1.00 75.88 112 PRO A N 1
ATOM 870 C CA . PRO A 1 112 ? -11.499 -9.779 21.819 1.00 75.88 112 PRO A CA 1
ATOM 871 C C . PRO A 1 112 ? -10.481 -9.593 20.684 1.00 75.88 112 PRO A C 1
ATOM 873 O O . PRO A 1 112 ? -10.536 -10.270 19.660 1.00 75.88 112 PRO A O 1
ATOM 876 N N . VAL A 1 113 ? -9.521 -8.687 20.887 1.00 79.50 113 VAL A N 1
ATOM 877 C CA . VAL A 1 113 ? -8.458 -8.350 19.920 1.00 79.50 113 VAL A CA 1
ATOM 878 C C . VAL A 1 113 ? -7.118 -8.194 20.640 1.00 79.50 113 VAL A C 1
ATOM 880 O O . VAL A 1 113 ? -7.063 -7.673 21.757 1.00 79.50 113 VAL A O 1
ATOM 883 N N . SER A 1 114 ? -6.037 -8.635 19.990 1.00 73.56 114 SER A N 1
ATOM 884 C CA . SER A 1 114 ? -4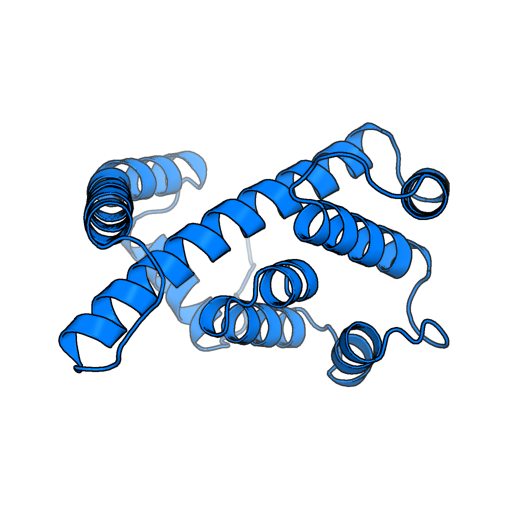.669 -8.675 20.535 1.00 73.56 114 SER A CA 1
ATOM 885 C C . SER A 1 114 ? -3.914 -7.339 20.487 1.00 73.56 114 SER A C 1
ATOM 887 O O . SER A 1 114 ? -2.850 -7.219 21.088 1.00 73.56 114 SER A O 1
ATOM 889 N N . GLN A 1 115 ? -4.439 -6.340 19.774 1.00 76.00 115 GLN A N 1
ATOM 890 C CA . GLN A 1 115 ? -3.804 -5.027 19.603 1.00 76.00 115 GLN A CA 1
ATOM 891 C C . GLN A 1 115 ? -3.914 -4.167 20.879 1.00 76.00 115 GLN A C 1
ATOM 893 O O . GLN A 1 115 ? -4.646 -4.499 21.809 1.00 76.00 115 GLN A O 1
ATOM 898 N N . SER A 1 116 ? -3.154 -3.072 20.966 1.00 81.81 116 SER A N 1
ATOM 899 C CA . SER A 1 116 ? -3.197 -2.171 22.127 1.00 81.81 116 SER A CA 1
ATOM 900 C C . SER A 1 116 ? -4.329 -1.150 21.993 1.00 81.81 116 SER A C 1
ATOM 902 O O . SER A 1 116 ? -4.353 -0.379 21.032 1.00 81.81 116 SER A O 1
ATOM 904 N N . LEU A 1 117 ? -5.206 -1.059 23.001 1.00 80.38 117 LEU A N 1
ATOM 905 C CA . LEU A 1 117 ? -6.315 -0.093 23.034 1.00 80.38 117 LEU A CA 1
ATOM 906 C C . LEU A 1 117 ? -5.836 1.363 22.882 1.00 80.38 117 LEU A C 1
ATOM 908 O O . LEU A 1 117 ? -6.475 2.169 22.210 1.00 80.38 117 LEU A O 1
ATOM 912 N N . THR A 1 118 ? -4.687 1.708 23.467 1.00 78.44 118 THR A N 1
ATOM 913 C CA . THR A 1 118 ? -4.124 3.062 23.371 1.00 78.44 118 THR A CA 1
ATOM 914 C C . THR A 1 118 ? -3.713 3.387 21.938 1.00 78.44 118 THR A C 1
ATOM 916 O O . THR A 1 118 ? -3.984 4.484 21.454 1.00 78.44 118 THR A O 1
ATOM 919 N N . SER A 1 119 ? -3.102 2.421 21.240 1.00 75.19 119 SER A N 1
ATOM 920 C CA . SER A 1 119 ? -2.771 2.575 19.818 1.00 75.19 119 SER A CA 1
ATOM 921 C C . SER A 1 119 ? -4.029 2.667 18.953 1.00 75.19 119 SER A C 1
ATOM 923 O O . SER A 1 119 ? -4.071 3.482 18.035 1.00 75.19 119 SER A O 1
ATOM 925 N N . GLU A 1 120 ? -5.080 1.919 19.306 1.00 82.00 120 GLU A N 1
ATOM 926 C CA . GLU A 1 120 ? -6.376 1.945 18.626 1.00 82.00 120 GLU A CA 1
ATOM 927 C C . GLU A 1 120 ? -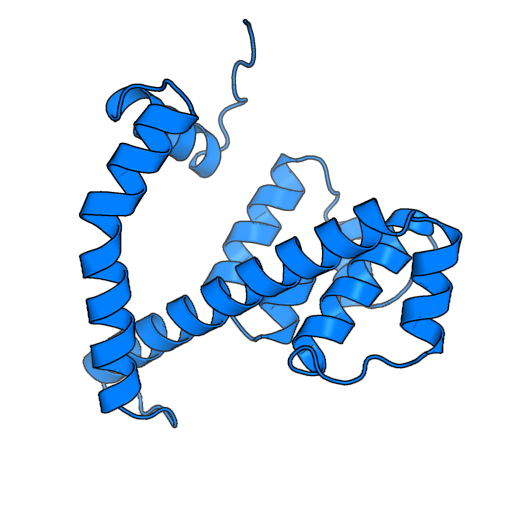7.036 3.322 18.668 1.00 82.00 120 GLU A C 1
ATOM 929 O O . GLU A 1 120 ? -7.395 3.872 17.623 1.00 82.00 120 GLU A O 1
ATOM 934 N N . ILE A 1 121 ? -7.124 3.924 19.855 1.00 82.25 121 ILE A N 1
ATOM 935 C CA . ILE A 1 121 ? -7.703 5.259 20.034 1.00 82.25 121 ILE A CA 1
ATOM 936 C C . ILE A 1 121 ? -6.824 6.327 19.377 1.00 82.25 121 ILE A C 1
ATOM 938 O O . ILE A 1 121 ? -7.342 7.168 18.645 1.00 82.25 121 ILE A O 1
ATOM 942 N N . ALA A 1 122 ? -5.507 6.298 19.606 1.00 81.88 122 ALA A N 1
ATOM 943 C CA . ALA A 1 122 ? -4.598 7.328 19.105 1.00 81.88 122 ALA A CA 1
ATOM 944 C C . ALA A 1 122 ? -4.563 7.378 17.570 1.00 81.88 122 ALA A C 1
ATOM 946 O O . ALA A 1 122 ? -4.681 8.456 16.990 1.00 81.88 122 ALA A O 1
ATOM 947 N N . ILE A 1 123 ? -4.452 6.222 16.904 1.00 82.44 123 ILE A N 1
ATOM 948 C CA . ILE A 1 123 ? -4.437 6.146 15.437 1.00 82.44 123 ILE A CA 1
ATOM 949 C C . ILE A 1 123 ? -5.799 6.549 14.869 1.00 82.44 123 ILE A C 1
ATOM 951 O O . ILE A 1 123 ? -5.851 7.336 13.925 1.00 82.44 123 ILE A O 1
ATOM 955 N N . THR A 1 124 ? -6.902 6.079 15.460 1.00 79.62 124 THR A N 1
ATOM 956 C CA . THR A 1 124 ? -8.252 6.458 15.012 1.00 79.62 124 THR A CA 1
ATOM 957 C C . THR A 1 124 ? -8.475 7.965 15.142 1.00 79.62 124 THR A C 1
ATOM 959 O O . THR A 1 124 ? -8.918 8.608 14.191 1.00 79.62 124 THR A O 1
ATOM 962 N N . ALA A 1 125 ? -8.114 8.555 16.284 1.00 83.31 125 ALA A N 1
ATOM 963 C CA . ALA A 1 125 ? -8.224 9.992 16.511 1.00 83.31 125 ALA A CA 1
ATOM 964 C C . ALA A 1 125 ? -7.342 10.793 15.543 1.00 83.31 125 ALA A C 1
ATOM 966 O O . ALA A 1 125 ? -7.810 11.776 14.973 1.00 83.31 125 ALA A O 1
ATOM 967 N N . ALA A 1 126 ? -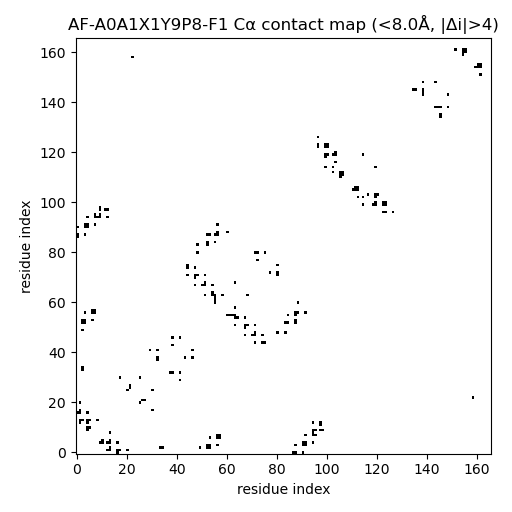6.102 10.354 15.302 1.00 84.94 126 ALA A N 1
ATOM 968 C CA . ALA A 1 126 ? -5.201 10.996 14.349 1.00 84.94 126 ALA A CA 1
ATOM 969 C C . ALA A 1 126 ? -5.754 10.964 12.914 1.00 84.94 126 ALA A C 1
ATOM 971 O O . ALA A 1 126 ? -5.712 11.981 12.223 1.00 84.94 126 ALA A O 1
ATOM 972 N N . LEU A 1 127 ? -6.325 9.836 12.475 1.00 81.81 127 LEU A N 1
ATOM 973 C CA . LEU A 1 127 ? -6.961 9.723 11.157 1.00 81.81 127 LEU A CA 1
ATOM 974 C C . LEU A 1 127 ? -8.157 10.669 11.028 1.00 81.81 127 LEU A C 1
ATOM 976 O O . LEU A 1 127 ? -8.250 11.402 10.045 1.00 81.81 127 LEU A O 1
ATOM 980 N N . VAL A 1 128 ? -9.042 10.701 12.030 1.00 82.69 128 VAL A N 1
ATOM 981 C CA . VAL A 1 128 ? -10.204 11.605 12.033 1.00 82.69 128 VAL A CA 1
ATOM 982 C C . VAL A 1 128 ? -9.761 13.070 12.051 1.00 82.69 128 VAL A C 1
ATOM 984 O O . VAL A 1 128 ? -10.312 13.879 11.309 1.00 82.69 128 VAL A O 1
ATOM 987 N N . ALA A 1 129 ? -8.733 13.410 12.832 1.00 85.94 129 ALA A N 1
ATOM 988 C CA . ALA A 1 129 ? -8.174 14.759 12.892 1.00 85.94 129 ALA A CA 1
ATOM 989 C C . ALA A 1 129 ? -7.480 15.182 11.584 1.00 85.94 129 ALA A C 1
ATOM 991 O O . ALA A 1 129 ? -7.441 16.371 11.271 1.00 85.94 129 ALA A O 1
ATOM 992 N N . ALA A 1 130 ? -6.966 14.233 10.796 1.00 84.62 130 ALA A N 1
ATOM 993 C CA . ALA A 1 130 ? -6.345 14.510 9.504 1.00 84.62 130 ALA A CA 1
ATOM 994 C C . ALA A 1 130 ? -7.368 14.770 8.382 1.00 84.62 130 ALA A C 1
ATOM 996 O O . ALA A 1 130 ? -7.070 15.530 7.460 1.00 84.62 130 ALA A O 1
ATOM 997 N N . LEU A 1 131 ? -8.578 14.197 8.45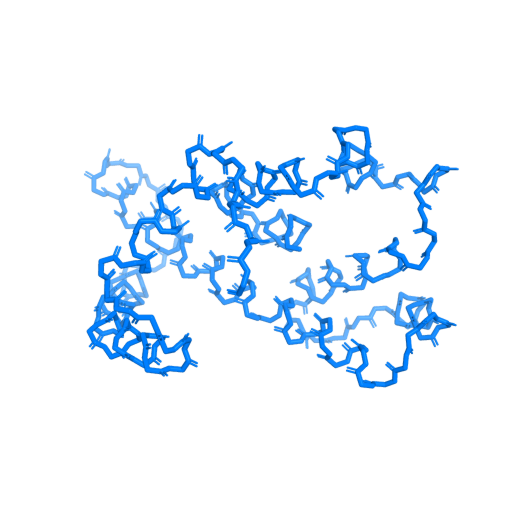0 1.00 82.25 131 LEU A N 1
ATOM 998 C CA . LEU A 1 131 ? -9.640 14.395 7.449 1.00 82.25 131 LEU A CA 1
ATOM 999 C C . LEU A 1 131 ? -9.959 15.870 7.119 1.00 82.25 131 LEU A C 1
ATOM 1001 O O . LEU A 1 131 ? -9.995 16.192 5.927 1.00 82.25 131 LEU A O 1
ATOM 1005 N N . PRO A 1 132 ? -10.157 16.785 8.094 1.00 82.56 132 PRO A N 1
ATOM 1006 C CA . PRO A 1 132 ? -10.462 18.188 7.803 1.00 82.56 132 PRO A CA 1
ATOM 1007 C C . PRO A 1 132 ? -9.323 18.940 7.105 1.00 82.56 132 PRO A C 1
ATOM 1009 O O . PRO A 1 132 ? -9.569 20.007 6.555 1.00 82.56 132 PRO A O 1
ATOM 1012 N N . ILE A 1 133 ? -8.100 18.400 7.090 1.00 86.44 133 ILE A N 1
ATOM 1013 C CA . ILE A 1 133 ? -6.959 18.966 6.355 1.00 86.44 133 ILE A CA 1
ATOM 1014 C C . ILE A 1 133 ? -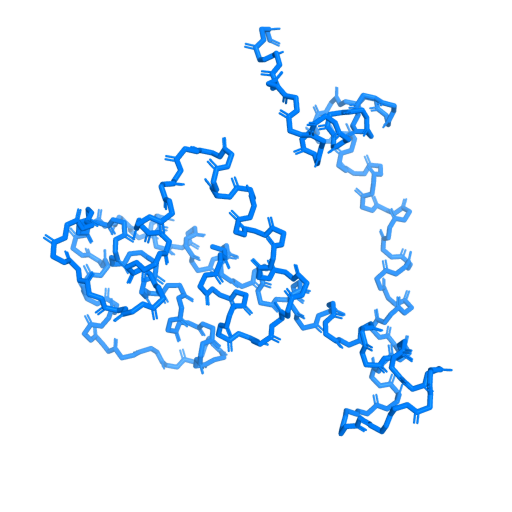6.796 18.257 5.006 1.00 86.44 133 ILE A C 1
ATOM 1016 O O . ILE A 1 133 ? -6.666 18.902 3.965 1.00 86.44 133 ILE A O 1
ATOM 1020 N N . GLY A 1 134 ? -6.846 16.924 5.009 1.00 81.06 134 GLY A N 1
ATOM 1021 C CA . GLY A 1 134 ? -6.634 16.099 3.825 1.00 81.06 134 GLY A CA 1
ATOM 1022 C C . GLY A 1 134 ? -7.675 16.341 2.735 1.00 81.06 134 GLY A C 1
ATOM 1023 O O . GLY A 1 134 ? -7.311 16.474 1.569 1.00 81.06 134 GLY A O 1
ATOM 1024 N N . VAL A 1 135 ? -8.959 16.466 3.095 1.00 80.38 135 VAL A N 1
ATOM 1025 C CA . VAL A 1 135 ? -10.036 16.681 2.115 1.00 80.38 135 VAL A CA 1
ATOM 1026 C C . VAL A 1 135 ? -9.890 18.029 1.388 1.00 80.38 135 VAL A C 1
ATOM 1028 O O . VAL A 1 135 ? -9.910 18.020 0.154 1.00 80.38 135 VAL A O 1
ATOM 1031 N N . PRO A 1 136 ? -9.683 19.179 2.066 1.00 83.12 136 PRO A N 1
ATOM 1032 C CA . PRO A 1 136 ? -9.407 20.442 1.380 1.00 83.12 136 PRO A CA 1
ATOM 1033 C C . PRO A 1 136 ? -8.138 20.418 0.529 1.00 83.12 136 PRO A C 1
ATOM 1035 O O . PRO A 1 136 ? -8.173 20.880 -0.610 1.00 83.12 136 PRO A O 1
ATOM 1038 N N . VAL A 1 137 ? -7.036 19.850 1.031 1.00 85.81 137 VAL A N 1
ATOM 1039 C CA . VAL A 1 137 ? -5.785 19.738 0.260 1.00 85.81 137 VAL A CA 1
ATOM 1040 C C . VAL A 1 137 ? -6.005 18.921 -1.011 1.00 85.81 137 VAL A C 1
ATOM 1042 O O . VAL A 1 137 ? -5.558 19.327 -2.084 1.00 85.81 137 VAL A O 1
ATOM 1045 N N . LEU A 1 138 ? -6.742 17.812 -0.923 1.00 80.62 138 LEU A N 1
ATOM 1046 C CA . LEU A 1 138 ? -7.093 16.984 -2.073 1.00 80.62 138 LEU A CA 1
ATOM 1047 C C . LEU A 1 138 ? -7.988 17.740 -3.068 1.00 80.62 138 LEU A C 1
ATOM 1049 O O . LEU A 1 138 ? -7.767 17.674 -4.275 1.00 80.62 138 LEU A O 1
ATOM 1053 N N . CYS A 1 139 ? -8.959 18.517 -2.579 1.00 83.38 139 CYS A N 1
ATOM 1054 C CA . CYS A 1 139 ? -9.794 19.372 -3.428 1.00 83.38 139 CYS A CA 1
ATOM 1055 C C . CYS A 1 139 ? -8.957 20.424 -4.174 1.00 83.38 139 CYS A C 1
ATOM 1057 O O . CYS A 1 139 ? -9.156 20.635 -5.372 1.00 83.38 139 CYS A O 1
ATOM 1059 N N . LEU A 1 140 ? -8.000 21.056 -3.488 1.00 87.31 140 LEU A N 1
ATOM 1060 C CA . LEU A 1 140 ? -7.116 22.072 -4.066 1.00 87.31 140 LEU A CA 1
ATOM 1061 C C . LEU A 1 140 ? -6.144 21.475 -5.090 1.00 87.31 140 LEU A C 1
ATOM 1063 O O . LEU A 1 140 ? -6.009 22.010 -6.189 1.00 87.31 140 LEU A O 1
ATOM 1067 N N . THR A 1 141 ? -5.503 20.354 -4.758 1.00 80.50 141 THR A N 1
ATOM 1068 C CA . THR A 1 141 ? -4.536 19.678 -5.642 1.00 80.50 141 THR A CA 1
ATOM 1069 C C . THR A 1 141 ? -5.199 19.097 -6.884 1.00 80.50 141 THR A C 1
ATOM 1071 O O . THR A 1 141 ? -4.687 19.277 -7.987 1.00 80.50 141 THR A O 1
ATOM 1074 N N . LEU A 1 142 ? -6.373 18.475 -6.743 1.00 81.38 142 LEU A N 1
ATOM 1075 C CA . LEU A 1 142 ? -7.136 17.959 -7.881 1.00 81.38 142 LEU A CA 1
ATOM 1076 C C . LEU A 1 142 ? -7.923 19.046 -8.623 1.00 81.38 142 LEU A C 1
ATOM 1078 O O . LEU A 1 142 ? -8.513 18.756 -9.663 1.00 81.38 142 LEU A O 1
ATOM 1082 N N . ARG A 1 143 ? -7.969 20.281 -8.098 1.00 86.19 143 ARG A N 1
ATOM 1083 C CA . ARG A 1 143 ? -8.803 21.384 -8.608 1.00 86.19 143 ARG A CA 1
ATOM 1084 C C . ARG A 1 143 ? -10.273 20.973 -8.780 1.00 86.19 143 ARG A C 1
ATOM 1086 O O . ARG A 1 143 ? -10.948 21.386 -9.723 1.00 86.19 143 ARG A O 1
ATOM 1093 N N . LYS A 1 144 ? -10.775 20.136 -7.868 1.00 79.00 144 LYS A N 1
ATOM 1094 C CA . LYS A 1 144 ? -12.157 19.636 -7.857 1.00 79.00 144 LYS A CA 1
ATOM 1095 C C . LYS A 1 144 ? -12.915 20.247 -6.685 1.00 79.00 144 LYS A C 1
ATOM 1097 O O . LYS A 1 144 ? -12.385 20.361 -5.585 1.00 79.00 144 LYS A O 1
ATOM 1102 N N . SER A 1 145 ? -14.178 20.612 -6.908 1.00 84.56 145 SER A N 1
ATOM 1103 C CA . SER A 1 145 ? -15.062 20.987 -5.802 1.00 84.56 145 SER A CA 1
ATOM 1104 C C . SER A 1 145 ? -15.335 19.766 -4.908 1.00 84.56 145 SER A C 1
ATOM 1106 O O . SER A 1 145 ? -15.371 18.645 -5.427 1.00 84.56 145 SER A O 1
ATOM 1108 N N . PRO A 1 146 ? -15.589 19.946 -3.598 1.00 78.12 146 PRO A N 1
ATOM 1109 C CA . PRO A 1 146 ? -15.871 18.835 -2.684 1.00 78.12 146 PRO A CA 1
ATOM 1110 C C . PRO A 1 146 ? -17.020 17.948 -3.174 1.00 78.12 146 PRO A C 1
ATOM 1112 O O . PRO A 1 146 ? -16.934 16.727 -3.129 1.00 78.12 146 PRO A O 1
ATOM 1115 N N . HIS A 1 147 ? -18.065 18.559 -3.739 1.00 80.81 147 HIS A N 1
ATOM 1116 C CA . HIS A 1 147 ? -19.188 17.836 -4.331 1.00 80.81 147 HIS A CA 1
ATOM 1117 C C . HIS A 1 147 ? -18.766 16.979 -5.533 1.00 80.81 147 HIS A C 1
ATOM 1119 O O . HIS A 1 147 ? -19.205 15.839 -5.660 1.00 80.81 147 HIS A O 1
ATOM 1125 N N . ARG A 1 148 ? -17.904 17.499 -6.420 1.00 77.69 148 ARG A N 1
ATOM 1126 C CA . ARG A 1 148 ? -17.385 16.735 -7.564 1.00 77.69 148 ARG A CA 1
ATOM 1127 C C . ARG A 1 148 ? -16.478 15.601 -7.100 1.00 77.69 148 ARG A C 1
ATOM 1129 O O . ARG A 1 148 ? -16.587 14.511 -7.632 1.00 77.69 148 ARG A O 1
ATOM 1136 N N . LEU A 1 149 ? -15.650 15.831 -6.084 1.00 72.38 149 LEU A N 1
ATOM 1137 C CA . LEU A 1 149 ? -14.798 14.799 -5.498 1.00 72.38 149 LEU A CA 1
ATOM 1138 C C . LEU A 1 149 ? -15.624 13.669 -4.866 1.00 72.38 149 LEU A C 1
ATOM 1140 O O . LEU A 1 149 ? -15.361 12.504 -5.139 1.00 72.38 149 LEU A O 1
ATOM 1144 N N . VAL A 1 150 ? -16.652 14.006 -4.079 1.00 78.19 150 VAL A N 1
ATOM 1145 C CA . VAL A 1 150 ? -17.566 13.022 -3.473 1.00 78.19 150 VAL A CA 1
ATOM 1146 C C . VAL A 1 150 ? -18.365 12.280 -4.540 1.00 78.19 150 VAL A C 1
ATOM 1148 O O . VAL A 1 150 ? -18.534 11.072 -4.428 1.00 78.19 150 VAL A O 1
ATOM 1151 N N . ARG A 1 151 ? -18.838 12.968 -5.584 1.00 79.75 151 ARG A N 1
ATOM 1152 C CA . ARG A 1 151 ? -19.546 12.332 -6.700 1.00 79.75 151 ARG A CA 1
ATOM 1153 C C . ARG A 1 151 ? -18.637 11.392 -7.482 1.00 79.75 151 ARG A C 1
ATOM 1155 O O . ARG A 1 151 ? -19.054 10.281 -7.752 1.00 79.75 151 ARG A O 1
ATOM 1162 N N . ASP A 1 152 ? -17.426 11.817 -7.829 1.00 72.88 152 ASP A N 1
ATOM 1163 C CA . ASP A 1 152 ? -16.472 10.987 -8.571 1.00 72.88 152 ASP A CA 1
ATOM 1164 C C . ASP A 1 152 ? -16.046 9.773 -7.725 1.00 72.88 152 ASP A C 1
ATOM 1166 O O . ASP A 1 152 ? -15.946 8.669 -8.247 1.00 72.88 152 ASP A O 1
ATOM 1170 N N . PHE A 1 153 ? -15.860 9.958 -6.411 1.00 68.25 153 PHE A N 1
ATOM 1171 C CA . PHE A 1 153 ? -15.619 8.863 -5.471 1.00 68.25 153 PHE A CA 1
ATOM 1172 C C . PHE A 1 153 ? -16.808 7.898 -5.407 1.00 68.25 153 PHE A C 1
ATOM 1174 O O . PHE A 1 153 ? -16.593 6.695 -5.478 1.00 68.25 153 PHE A O 1
ATOM 1181 N N . ARG A 1 154 ? -18.046 8.408 -5.331 1.00 72.19 154 ARG A N 1
ATOM 1182 C CA . ARG A 1 154 ? -19.265 7.584 -5.350 1.00 72.19 154 ARG A CA 1
ATOM 1183 C C . ARG A 1 154 ? -19.438 6.839 -6.667 1.00 72.19 154 ARG A C 1
ATOM 1185 O O . ARG A 1 154 ? -19.569 5.632 -6.647 1.00 72.19 154 ARG A O 1
ATOM 1192 N N . ALA A 1 155 ? -19.330 7.517 -7.805 1.00 70.06 155 ALA A N 1
ATOM 1193 C CA . ALA A 1 155 ? -19.386 6.888 -9.125 1.00 70.06 155 ALA A CA 1
ATOM 1194 C C . ALA A 1 155 ? -18.335 5.772 -9.253 1.00 70.06 155 ALA A C 1
ATOM 1196 O O . ALA A 1 155 ? -18.630 4.674 -9.719 1.00 70.06 155 ALA A O 1
ATOM 1197 N N . PHE A 1 156 ? -17.123 6.018 -8.745 1.00 64.62 156 PHE A N 1
ATOM 1198 C CA . PHE A 1 156 ? -16.067 5.016 -8.686 1.00 64.62 156 PHE A CA 1
ATOM 1199 C C . PHE A 1 156 ? -16.396 3.839 -7.750 1.00 64.62 156 PHE A C 1
ATOM 1201 O O . PHE A 1 156 ? -16.120 2.697 -8.116 1.00 64.62 156 PHE A O 1
ATOM 1208 N N . THR A 1 157 ? -17.006 4.071 -6.579 1.00 64.19 157 THR A N 1
ATOM 1209 C CA . THR A 1 157 ? -17.458 2.999 -5.666 1.00 64.19 157 THR A CA 1
ATOM 1210 C C . THR A 1 157 ? -18.710 2.273 -6.147 1.00 64.19 157 THR A C 1
ATOM 1212 O O . THR A 1 157 ? -18.856 1.085 -5.864 1.00 64.19 157 THR A O 1
ATOM 1215 N N . ASP A 1 158 ? -19.545 2.919 -6.949 1.00 71.25 158 ASP A N 1
ATOM 1216 C CA . ASP A 1 158 ? -20.819 2.393 -7.448 1.00 71.25 158 ASP A CA 1
ATOM 1217 C C . ASP A 1 158 ? -20.653 1.682 -8.804 1.00 71.25 158 ASP A C 1
ATOM 1219 O O . ASP A 1 158 ? -21.561 0.997 -9.264 1.00 71.25 158 ASP A O 1
ATOM 1223 N N . GLY A 1 159 ? -19.465 1.770 -9.414 1.00 57.75 159 GLY A N 1
ATOM 1224 C CA . GLY A 1 159 ? -19.127 1.048 -10.643 1.00 57.75 159 GLY A CA 1
ATOM 1225 C C . GLY A 1 159 ? -19.648 1.727 -11.906 1.00 57.75 159 GLY A C 1
ATOM 1226 O O . GLY A 1 159 ? -19.709 1.098 -12.961 1.00 57.75 159 GLY A O 1
ATOM 1227 N N . GLU A 1 160 ? -20.010 3.008 -11.824 1.00 66.75 160 GLU A N 1
ATOM 1228 C CA . GLU A 1 160 ? -20.369 3.787 -13.002 1.00 66.75 160 GLU A CA 1
ATOM 1229 C C . GLU A 1 160 ? -19.108 4.058 -13.838 1.00 66.75 160 GLU A C 1
ATOM 1231 O O . GLU A 1 160 ? -18.063 4.424 -13.282 1.00 66.75 160 GLU A O 1
ATOM 1236 N N . PRO A 1 161 ? -19.164 3.915 -15.176 1.00 51.84 161 PRO A N 1
ATOM 1237 C CA . PRO A 1 161 ? -18.045 4.285 -16.025 1.00 51.84 161 PRO A CA 1
ATOM 1238 C C . PRO A 1 161 ? -17.729 5.759 -15.782 1.00 51.84 161 PRO A C 1
ATOM 1240 O O . PRO A 1 161 ? -18.551 6.644 -16.032 1.00 51.84 161 PRO A O 1
ATOM 1243 N N . THR A 1 162 ? -16.531 6.033 -15.260 1.00 49.47 162 THR A N 1
ATOM 1244 C CA . THR A 1 162 ? -16.073 7.411 -15.104 1.00 49.47 162 THR A CA 1
ATOM 1245 C C . THR A 1 162 ? -16.031 8.029 -16.497 1.00 49.47 162 THR A C 1
ATOM 1247 O O . THR A 1 162 ? -15.216 7.652 -17.336 1.00 49.47 162 THR A O 1
ATOM 1250 N N . ASN A 1 163 ? -16.959 8.948 -16.778 1.00 43.31 163 ASN A N 1
ATOM 1251 C CA . ASN A 1 163 ? -16.964 9.730 -18.009 1.00 43.31 163 ASN A CA 1
ATOM 1252 C C . ASN A 1 163 ? -15.755 10.676 -17.971 1.00 43.31 163 ASN A C 1
ATOM 1254 O O . ASN A 1 163 ? -15.847 11.857 -17.633 1.00 43.31 163 ASN A O 1
ATOM 1258 N N . SER A 1 164 ? -14.585 10.120 -18.269 1.00 41.94 164 SER A N 1
ATOM 1259 C CA . SER A 1 164 ? -13.356 10.838 -18.558 1.00 41.94 164 SER A CA 1
ATOM 1260 C C . SER A 1 164 ? -13.484 11.442 -19.956 1.00 41.94 164 SER A C 1
ATOM 1262 O O . SER A 1 164 ? -12.866 10.991 -20.919 1.00 41.94 164 SER A O 1
ATOM 1264 N N . THR A 1 165 ? -14.303 12.484 -20.068 1.00 40.75 165 THR A N 1
ATOM 1265 C CA . THR A 1 165 ? -14.226 13.440 -21.172 1.00 40.75 165 THR A CA 1
ATOM 1266 C C . THR A 1 165 ? -13.907 14.821 -20.612 1.00 40.75 165 THR A C 1
ATOM 1268 O O . THR A 1 165 ? -14.737 15.405 -19.911 1.00 40.75 165 THR A O 1
ATOM 1271 N N . ARG A 1 166 ? -12.730 15.310 -21.029 1.00 33.62 166 ARG A N 1
ATOM 1272 C CA . ARG A 1 166 ? -12.062 16.604 -20.791 1.00 33.62 166 ARG A CA 1
ATOM 1273 C C . ARG A 1 166 ? -11.255 16.763 -19.510 1.00 33.62 166 ARG A C 1
ATOM 1275 O O . ARG A 1 166 ? -11.851 16.918 -18.422 1.00 33.62 166 ARG A O 1
#

Sequence (166 aa):
MVTVARANGCRMCSYIHQEWAIRAGVSDDEIAQLEGTHPAEFDRARWSAVGYARSLAENDFKQVPDQIFADAARYYSPGELRNIEVAALLMTMANRSVNTVDALFSRLRGVPVSQSLTSEIAITAALVAALPIGVPVLCLTLRKSPHRLVRDFRAFTDGEPTNSTR

pLDDT: mean 83.93, std 12.46, range [33.62, 98.12]

InterPro domains:
  IPR029032 AhpD-like [G3DSA:1.20.1290.10] (1-130)
  IPR029032 AhpD-like [SSF69118] (2-102)

Secondary structure (DSSP, 8-state):
-HHHHHHTT-HHHHHHHHHHHHHTT--HHHHHHHHHT--SSS-HHHHHHHHHHHHHHHTTTSPPPHHHHHHHTTTS-HHHHHHHHHHHHHHHHHHHHHHHHHHHHHHHTT---SS-HHHHHHHHHHHHHHHHHHHHHHHHHTT--HHHHHHHHHHHHHT-------

Organism: NCBI:txid487514

Mean predicted aligned error: 8.68 Å

Nearest PDB structures (foldseek):
  7xw1-assembly1_A  TM=8.861E-01  e=2.382E-01  Pseudomonas aeruginosa
  2gmy-assembly1_C  TM=8.007E-01  e=1.461E-01  Agrobacterium fabrum str. C58
  2ijc-assembly2_I  TM=8.709E-01  e=3.355E-01  Pseudomonas aeruginosa PAO1
  3lvy-assembly3_F  TM=7.164E-01  e=1.777E-01  Streptococcus mutans

Radius of gyration: 17.99 Å; Cα contacts (8 Å, |Δi|>4): 135; chains: 1; bounding box: 39×41×44 Å

Solvent-accessible surface area (backbone atoms only — not comparable to full-atom values): 9293 Å² total; per-residue (Å²): 106,38,56,35,20,52,57,67,66,17,64,68,53,26,51,54,40,41,55,51,38,45,75,72,68,45,48,71,65,60,54,48,30,70,73,69,75,51,66,91,85,51,59,64,58,64,48,27,50,51,52,37,30,24,44,33,50,65,41,73,67,59,79,58,61,64,70,46,55,55,53,26,56,74,69,39,54,76,67,53,49,48,50,45,50,50,54,35,49,55,48,47,53,51,33,54,53,49,47,33,42,50,48,49,56,33,47,78,69,71,43,90,70,93,71,58,68,67,58,24,52,53,53,46,51,50,54,60,64,41,45,81,52,50,53,56,51,48,25,61,74,68,71,37,55,68,68,55,49,53,47,54,50,44,36,61,75,71,68,48,81,78,82,87,74,136